Protein AF-A0A845GIQ3-F1 (afdb_monomer)

Mean predicted aligned error: 5.42 Å

Solvent-accessible surface area (backbone atoms only — not comparable to full-atom values): 5171 Å² total; per-residue (Å²): 134,83,81,72,76,78,75,58,64,47,16,26,35,26,46,75,86,41,82,73,48,71,24,39,60,67,64,36,48,51,51,51,33,45,74,72,32,62,67,52,75,56,94,51,97,86,62,88,71,53,50,66,56,51,50,57,50,48,28,61,76,68,72,50,75,59,72,63,30,41,37,29,39,22,43,65,98,54,71,67,80,45,76,48,73,42,105

pLDDT: mean 90.17, std 13.21, range [40.88, 98.19]

Sequence (87 aa):
MAIFDNVLLTHEVRMNGATLVSGDETSVSVIFYNLTGRNFSRPEPWRTGTHADYLAMMERDWKVSFSGALIELAKVGQTAVESHQFD

Radius of gyration: 14.08 Å; Cα contacts (8 Å, |Δi|>4): 121; chains: 1; bounding box: 32×24×45 Å

Nearest PDB structures (foldseek):
  2wsh-assembly1_D  TM=4.573E-01  e=1.118E+00  Tequatrovirus T4
  6tdh-assembly1_A-2  TM=2.618E-01  e=6.779E+00  Aspergillus fumigatus Af293

Organism: NCBI:txid2692166

Secondary structure (DSSP, 8-state):
----------EEEEETTEEEEEE-HHHHHHHHHHHTSGGGSS--TT--S-HHHHHHHHHHHHT---TT-EEEEEETTS-EEEEEE--

Foldseek 3Di:
DDPPPPQPFFKFKDKPNHTQDTGDPVVRVVLVCLQQCVVVPDDDPPDPDHSVRVQVVCCVVSVHHLAQIKMFMDTVPDDGPDIDGHD

InterPro domains:
  IPR056105 Domain of unknown function DUF7688 [PF24737] (10-79)

Structure (mmCIF, N/CA/C/O backbone):
data_AF-A0A845GIQ3-F1
#
_entry.id   AF-A0A845GIQ3-F1
#
loop_
_atom_site.group_PDB
_atom_site.id
_atom_site.type_symbol
_atom_site.label_atom_id
_atom_site.label_alt_id
_atom_site.label_comp_id
_atom_site.label_asym_id
_atom_site.label_entity_id
_atom_site.label_seq_id
_atom_site.pdbx_PDB_ins_code
_atom_site.Cartn_x
_atom_site.Cartn_y
_atom_site.Cartn_z
_atom_site.occupancy
_atom_site.B_iso_or_equiv
_atom_site.auth_seq_id
_atom_site.auth_comp_id
_atom_site.auth_asym_id
_atom_site.auth_atom_id
_atom_site.pdbx_PDB_model_num
ATOM 1 N N . MET A 1 1 ? 13.996 -4.331 32.673 1.00 40.88 1 MET A N 1
ATOM 2 C CA . MET A 1 1 ? 12.684 -3.765 32.304 1.00 40.88 1 MET A CA 1
ATOM 3 C C . MET A 1 1 ? 12.853 -3.165 30.920 1.00 40.88 1 MET A C 1
ATOM 5 O O . MET A 1 1 ? 13.478 -2.122 30.807 1.00 40.88 1 MET A O 1
ATOM 9 N N . ALA A 1 2 ? 12.472 -3.894 29.871 1.00 41.41 2 ALA A N 1
ATOM 10 C CA . ALA A 1 2 ? 12.565 -3.376 28.511 1.00 41.41 2 ALA A CA 1
ATOM 11 C C . ALA A 1 2 ? 11.411 -2.389 28.316 1.00 41.41 2 ALA A C 1
ATOM 13 O O . ALA A 1 2 ? 10.248 -2.774 28.421 1.00 41.41 2 ALA A O 1
ATOM 14 N N . ILE A 1 3 ? 11.742 -1.115 28.109 1.00 46.28 3 ILE A N 1
ATOM 15 C CA . ILE A 1 3 ? 10.817 -0.151 27.521 1.00 46.28 3 ILE A CA 1
ATOM 16 C C . ILE A 1 3 ? 10.696 -0.612 26.072 1.00 46.28 3 ILE A C 1
ATOM 18 O O . ILE A 1 3 ? 11.574 -0.342 25.261 1.00 46.28 3 ILE A O 1
ATOM 22 N N . PHE A 1 4 ? 9.691 -1.432 25.775 1.00 49.09 4 PHE A N 1
ATOM 23 C CA . PHE A 1 4 ? 9.298 -1.620 24.390 1.00 49.09 4 PHE A CA 1
ATOM 24 C C . PHE A 1 4 ? 8.714 -0.282 23.965 1.00 49.09 4 PHE A C 1
ATOM 26 O O . PHE A 1 4 ? 7.698 0.144 24.518 1.00 49.09 4 PHE A O 1
ATOM 33 N N . ASP A 1 5 ? 9.426 0.411 23.078 1.00 50.38 5 ASP A N 1
ATOM 34 C CA . ASP A 1 5 ? 8.932 1.594 22.394 1.00 50.38 5 ASP A CA 1
ATOM 35 C C . ASP A 1 5 ? 7.480 1.336 21.991 1.00 50.38 5 ASP A C 1
ATOM 37 O O . ASP A 1 5 ? 7.185 0.389 21.259 1.00 50.38 5 ASP A O 1
ATOM 41 N N . ASN A 1 6 ? 6.560 2.139 22.529 1.00 52.84 6 ASN A N 1
ATOM 42 C CA . ASN A 1 6 ? 5.186 2.182 22.054 1.00 52.84 6 ASN A CA 1
ATOM 43 C C . ASN A 1 6 ? 5.261 2.633 20.594 1.00 52.84 6 ASN A C 1
ATOM 45 O O . ASN A 1 6 ? 5.253 3.832 20.316 1.00 52.84 6 ASN A O 1
ATOM 49 N N . VAL A 1 7 ? 5.377 1.687 19.662 1.00 61.59 7 VAL A N 1
ATOM 50 C CA . VAL A 1 7 ? 5.173 1.955 18.243 1.00 61.59 7 VAL A CA 1
ATOM 51 C C . VAL A 1 7 ? 3.733 2.434 18.144 1.00 61.59 7 VAL A C 1
ATOM 53 O O . VAL A 1 7 ? 2.793 1.650 18.265 1.00 61.59 7 VAL A O 1
ATOM 56 N N . LEU A 1 8 ? 3.560 3.750 18.044 1.00 73.81 8 LEU A N 1
ATOM 57 C CA . LEU A 1 8 ? 2.253 4.378 17.960 1.00 73.81 8 LEU A CA 1
ATOM 58 C C . LEU A 1 8 ? 1.630 3.970 16.623 1.00 73.81 8 LEU A C 1
ATOM 60 O O . LEU A 1 8 ? 1.896 4.576 15.584 1.00 73.81 8 LEU A O 1
ATOM 64 N N . LEU A 1 9 ? 0.800 2.926 16.664 1.00 84.38 9 LEU A N 1
ATOM 65 C CA . LEU A 1 9 ? -0.055 2.515 15.558 1.00 84.38 9 LEU A CA 1
ATOM 66 C C . LEU A 1 9 ? -1.115 3.599 15.365 1.00 84.38 9 LEU A C 1
ATOM 68 O O . LEU A 1 9 ? -2.137 3.631 16.047 1.00 84.38 9 LEU A O 1
ATOM 72 N N . THR A 1 10 ? -0.823 4.541 14.479 1.00 93.44 10 THR A N 1
ATOM 73 C CA . THR A 1 10 ? -1.673 5.711 14.221 1.00 93.44 10 THR A CA 1
ATOM 74 C C . THR A 1 10 ? -2.370 5.605 12.880 1.00 93.44 10 THR A C 1
ATOM 76 O O . THR A 1 10 ? -3.471 6.135 12.728 1.00 93.44 10 THR A O 1
ATOM 79 N N . HIS A 1 11 ? -1.757 4.895 11.934 1.00 95.44 11 HIS A N 1
ATOM 80 C CA . HIS A 1 11 ? -2.235 4.758 10.570 1.00 95.44 11 HIS A CA 1
ATOM 81 C C . HIS A 1 11 ? -2.261 3.298 10.136 1.00 95.44 11 HIS A C 1
ATOM 83 O O . HIS A 1 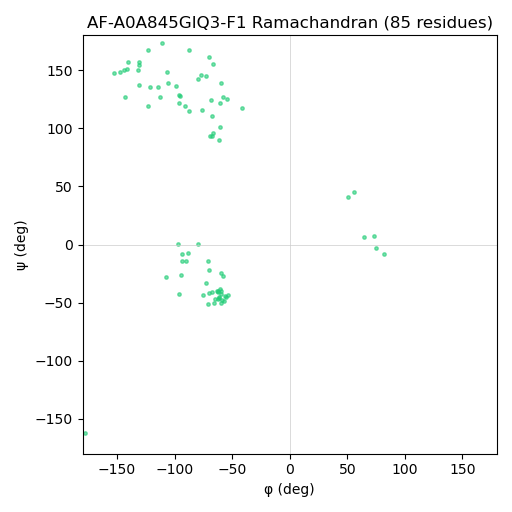11 ? -1.559 2.442 10.680 1.00 95.44 11 HIS A O 1
ATOM 89 N N . GLU A 1 12 ? -3.088 3.026 9.139 1.00 97.62 12 GLU A N 1
ATOM 90 C CA . GLU A 1 12 ? -3.227 1.724 8.515 1.00 97.62 12 GLU A CA 1
ATOM 91 C C . GLU A 1 12 ? -3.490 1.842 7.013 1.00 97.62 12 GLU A C 1
ATOM 93 O O . GLU A 1 12 ? -4.106 2.804 6.547 1.00 97.62 12 GLU A O 1
ATOM 98 N N . VAL A 1 13 ? -3.034 0.834 6.271 1.00 97.56 13 VAL A N 1
ATOM 99 C CA . VAL A 1 13 ? -3.528 0.538 4.928 1.00 97.56 13 VAL A CA 1
ATOM 100 C C . VAL A 1 13 ? -4.590 -0.541 5.060 1.00 97.56 13 VAL A C 1
ATOM 102 O O . VAL A 1 13 ? -4.335 -1.582 5.670 1.00 97.56 13 VAL A O 1
ATOM 105 N N . ARG A 1 14 ? -5.762 -0.318 4.473 1.00 97.88 14 ARG A N 1
ATOM 106 C CA . ARG A 1 14 ? -6.815 -1.328 4.341 1.00 97.88 14 ARG A CA 1
ATOM 107 C C . ARG A 1 14 ? -6.891 -1.810 2.902 1.00 97.88 14 ARG A C 1
ATOM 109 O O . ARG A 1 14 ? -6.633 -1.040 1.987 1.00 97.88 14 ARG A O 1
ATOM 116 N N . MET A 1 15 ? -7.257 -3.070 2.717 1.00 97.44 15 MET A N 1
ATOM 117 C CA . MET A 1 15 ? -7.582 -3.673 1.432 1.00 97.44 15 MET A CA 1
ATOM 118 C C . MET A 1 15 ? -8.993 -4.241 1.518 1.00 97.44 15 MET A C 1
ATOM 120 O O . MET A 1 15 ? -9.265 -5.099 2.359 1.00 97.44 15 MET A O 1
ATOM 124 N N . ASN A 1 16 ? -9.900 -3.748 0.676 1.00 96.69 16 ASN A N 1
ATOM 125 C CA . ASN A 1 16 ? -11.315 -4.129 0.675 1.00 96.69 16 ASN A CA 1
ATOM 126 C C . ASN A 1 16 ? -11.953 -4.033 2.080 1.00 96.69 16 ASN A C 1
ATOM 128 O O . ASN A 1 16 ? -12.693 -4.918 2.508 1.00 96.69 16 ASN A O 1
ATOM 132 N N . GLY A 1 17 ? -11.614 -2.974 2.826 1.00 94.38 17 GLY A N 1
ATOM 133 C CA . GLY A 1 17 ? -12.102 -2.715 4.184 1.00 94.38 17 GLY A CA 1
ATOM 134 C C . GLY A 1 17 ? -11.381 -3.463 5.316 1.00 94.38 17 GLY A C 1
ATOM 135 O O . GLY A 1 17 ? -11.623 -3.149 6.481 1.00 94.38 17 GLY A O 1
ATOM 136 N N . ALA A 1 18 ? -10.480 -4.406 5.020 1.00 95.19 18 ALA A N 1
ATOM 137 C CA . ALA A 1 18 ? -9.702 -5.130 6.027 1.00 95.19 18 ALA A CA 1
ATOM 138 C C . ALA A 1 18 ? -8.294 -4.541 6.186 1.00 95.19 18 ALA A C 1
ATOM 140 O O . ALA A 1 18 ? -7.627 -4.262 5.194 1.00 95.19 18 ALA A O 1
ATOM 141 N N . THR A 1 19 ? -7.812 -4.383 7.420 1.00 95.69 19 THR A N 1
ATOM 142 C CA . THR A 1 19 ? -6.446 -3.908 7.693 1.00 95.69 19 THR A CA 1
ATOM 143 C C . THR A 1 19 ? -5.406 -4.851 7.088 1.00 95.69 19 THR A C 1
ATOM 145 O O . THR A 1 19 ? -5.356 -6.032 7.427 1.00 95.69 19 THR A O 1
ATOM 148 N N . LEU A 1 20 ? -4.557 -4.310 6.217 1.00 95.50 20 LEU A N 1
ATOM 149 C CA . LEU A 1 20 ? -3.450 -5.013 5.575 1.00 95.50 20 LEU A CA 1
ATOM 150 C C . LEU A 1 20 ? -2.134 -4.783 6.331 1.00 95.50 20 LEU A C 1
ATOM 152 O O . LEU A 1 20 ? -1.375 -5.719 6.564 1.00 95.50 20 LEU A O 1
ATOM 156 N N . VAL A 1 21 ? -1.879 -3.541 6.754 1.00 95.56 21 VAL A N 1
ATOM 157 C CA . VAL A 1 21 ? -0.721 -3.166 7.581 1.00 95.56 21 VAL A CA 1
ATOM 158 C C . VAL A 1 21 ? -1.046 -1.936 8.426 1.00 95.56 21 VAL A C 1
ATOM 160 O O . VAL A 1 21 ? -1.784 -1.060 7.983 1.00 95.56 21 VAL A O 1
ATOM 163 N N . SER A 1 22 ? -0.477 -1.848 9.628 1.00 95.62 22 SER A N 1
ATOM 164 C CA . SER A 1 22 ? -0.606 -0.698 10.532 1.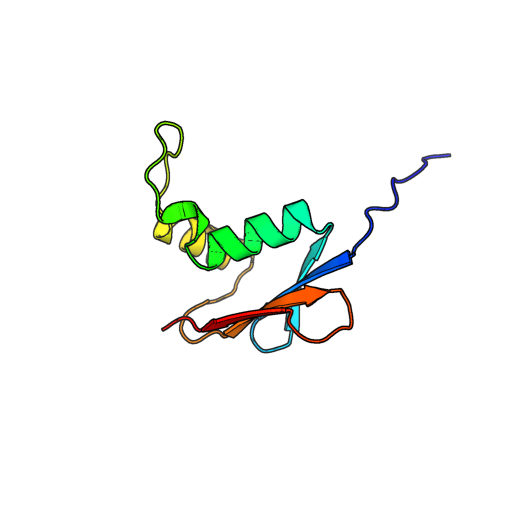00 95.62 22 SER A CA 1
ATOM 165 C C . SER A 1 22 ? 0.751 -0.267 11.079 1.00 95.62 22 SER A C 1
ATOM 167 O O . SER A 1 22 ? 1.630 -1.106 11.274 1.00 95.62 22 SER A O 1
ATOM 169 N N . GLY A 1 23 ? 0.907 1.018 11.382 1.00 94.19 23 GLY A N 1
ATOM 170 C CA . GLY A 1 23 ? 2.166 1.590 11.851 1.00 94.19 23 GLY A 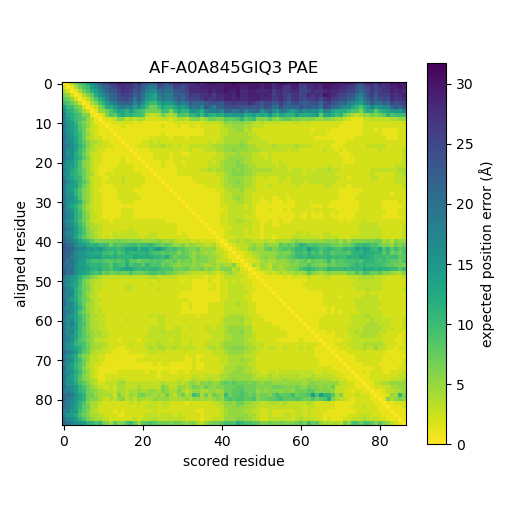CA 1
ATOM 171 C C . GLY A 1 23 ? 2.057 3.077 12.175 1.00 94.19 23 GLY A C 1
ATOM 172 O O . GLY A 1 23 ? 0.960 3.617 12.356 1.00 94.19 23 GLY A O 1
ATOM 173 N N . ASP A 1 24 ? 3.205 3.744 12.251 1.00 94.44 24 ASP A N 1
ATOM 174 C CA . ASP A 1 24 ? 3.249 5.201 12.303 1.00 94.44 24 ASP A CA 1
ATOM 175 C C . ASP A 1 24 ? 2.848 5.822 10.952 1.00 94.44 24 ASP A C 1
ATOM 177 O O . ASP A 1 24 ? 2.882 5.175 9.903 1.00 94.44 24 ASP A O 1
ATOM 181 N N . GLU A 1 25 ? 2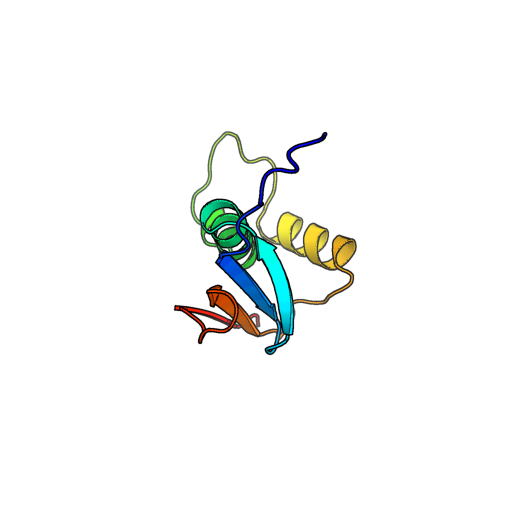.482 7.102 10.982 1.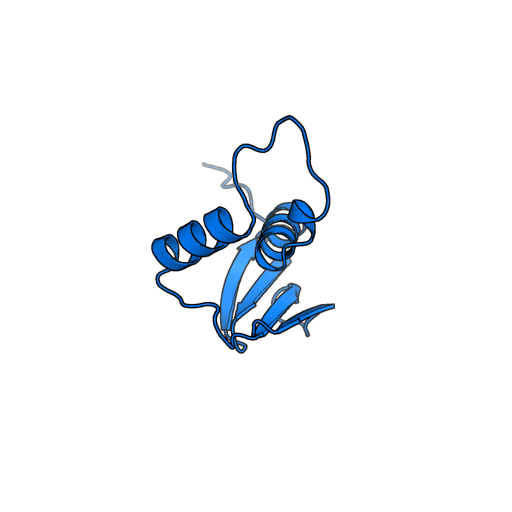00 93.62 25 GLU A N 1
ATOM 182 C CA . GLU A 1 25 ? 2.045 7.854 9.802 1.00 93.62 25 GLU A CA 1
ATOM 183 C C . GLU A 1 25 ? 3.038 7.799 8.643 1.00 93.62 25 GLU A C 1
ATOM 185 O O . GLU A 1 25 ? 2.634 7.609 7.495 1.00 93.62 25 GLU A O 1
ATOM 190 N N . THR A 1 26 ? 4.331 7.949 8.931 1.00 94.31 26 THR A N 1
ATOM 191 C CA . THR A 1 26 ? 5.358 8.075 7.895 1.00 94.31 26 THR A CA 1
ATOM 192 C C . THR A 1 26 ? 5.549 6.739 7.195 1.00 94.31 26 THR A C 1
ATOM 194 O O . THR A 1 26 ? 5.451 6.666 5.969 1.00 94.31 26 THR A O 1
ATOM 197 N N . SER A 1 27 ? 5.757 5.669 7.964 1.00 95.00 27 SER A N 1
ATOM 198 C CA . SER A 1 27 ? 5.979 4.328 7.419 1.00 95.00 27 SER A CA 1
ATOM 199 C C . SER A 1 27 ? 4.776 3.836 6.610 1.00 95.00 27 SER A C 1
ATOM 201 O O . SER A 1 27 ? 4.935 3.356 5.486 1.00 95.00 27 SER A O 1
ATOM 203 N N . VAL A 1 28 ? 3.560 3.997 7.143 1.00 96.44 28 VAL A N 1
ATOM 204 C CA . VAL A 1 28 ? 2.330 3.539 6.478 1.00 96.44 28 VAL A C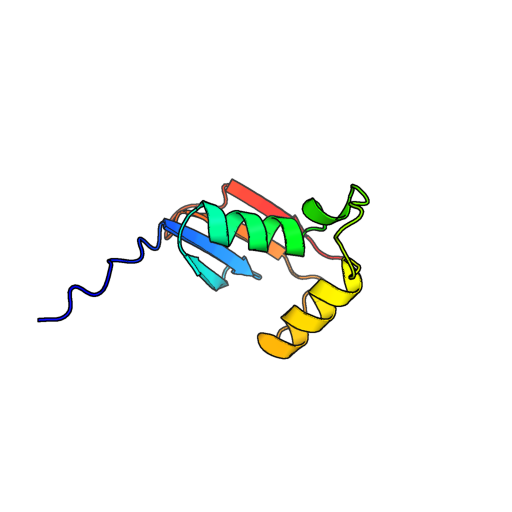A 1
ATOM 205 C C . VAL A 1 28 ? 2.049 4.351 5.215 1.00 96.44 28 VAL A C 1
ATOM 207 O O . VAL A 1 28 ? 1.709 3.769 4.185 1.00 96.44 28 VAL A O 1
ATOM 210 N N . SER A 1 29 ? 2.256 5.671 5.248 1.00 96.44 29 SER A N 1
ATOM 211 C CA . SER A 1 29 ? 2.080 6.517 4.060 1.00 96.44 29 SER A CA 1
ATOM 212 C C . SER A 1 29 ? 3.065 6.150 2.953 1.00 96.44 29 SER A C 1
ATOM 214 O O . SER A 1 29 ? 2.680 6.091 1.788 1.00 96.44 29 SER A O 1
ATOM 216 N N . VAL A 1 30 ? 4.325 5.847 3.289 1.00 95.81 30 VAL A N 1
ATOM 217 C CA . VAL A 1 30 ? 5.313 5.384 2.301 1.00 95.81 30 VAL A CA 1
ATOM 218 C C . VAL A 1 30 ? 4.867 4.078 1.648 1.00 95.81 30 VAL A C 1
ATOM 220 O O . VAL A 1 30 ? 4.940 3.967 0.425 1.00 95.81 30 VAL A O 1
ATOM 223 N N . ILE A 1 31 ? 4.378 3.113 2.433 1.00 96.69 31 ILE A N 1
ATOM 224 C CA . ILE A 1 31 ? 3.846 1.854 1.895 1.00 96.69 31 ILE A CA 1
ATOM 225 C C . ILE A 1 31 ? 2.672 2.139 0.958 1.00 96.69 31 ILE A C 1
ATOM 227 O O . ILE A 1 31 ? 2.691 1.685 -0.183 1.00 96.69 31 ILE A O 1
ATOM 231 N N . PHE A 1 32 ? 1.694 2.936 1.392 1.00 97.94 32 PHE A N 1
ATOM 232 C CA . PHE A 1 32 ? 0.543 3.290 0.566 1.00 97.94 32 PHE A CA 1
ATOM 233 C C . PHE A 1 32 ? 0.965 3.956 -0.754 1.00 97.94 32 PHE A C 1
ATOM 235 O O . PHE A 1 32 ? 0.563 3.515 -1.825 1.00 97.94 32 PHE A O 1
ATOM 242 N N . TYR A 1 33 ? 1.848 4.955 -0.713 1.00 97.00 33 TYR A N 1
ATOM 243 C CA . TYR A 1 33 ? 2.319 5.649 -1.917 1.00 97.00 33 TYR A CA 1
ATOM 244 C C . TYR A 1 33 ? 3.221 4.799 -2.819 1.00 97.00 33 TYR A C 1
ATOM 246 O O . TYR A 1 33 ? 3.350 5.094 -4.010 1.00 97.00 33 TYR A O 1
ATOM 254 N N . ASN A 1 34 ? 3.847 3.750 -2.284 1.00 96.12 34 ASN A N 1
ATOM 255 C CA . ASN A 1 34 ? 4.512 2.744 -3.103 1.00 96.12 34 ASN A CA 1
ATOM 256 C C . ASN A 1 34 ? 3.486 1.818 -3.772 1.00 96.12 34 ASN A C 1
ATOM 258 O O . ASN A 1 34 ? 3.608 1.560 -4.967 1.00 96.12 34 ASN A O 1
ATOM 262 N N . LEU A 1 35 ? 2.461 1.366 -3.039 1.00 97.00 35 LEU A N 1
ATOM 263 C CA . LEU A 1 35 ? 1.387 0.526 -3.579 1.00 97.00 35 LEU A CA 1
ATOM 264 C C . LEU A 1 35 ? 0.630 1.233 -4.711 1.00 97.00 35 LEU A C 1
ATOM 266 O O . LEU A 1 35 ? 0.405 0.626 -5.750 1.00 97.00 35 LEU A O 1
ATOM 270 N N . THR A 1 36 ? 0.320 2.523 -4.571 1.00 96.50 36 THR A N 1
ATOM 271 C CA . THR A 1 36 ? -0.389 3.308 -5.603 1.00 96.50 36 THR A CA 1
ATOM 272 C C . THR A 1 36 ? 0.502 3.793 -6.749 1.00 96.50 36 THR A C 1
ATOM 274 O O . THR A 1 36 ? 0.048 4.520 -7.630 1.00 96.50 36 THR A O 1
ATOM 277 N N . GLY A 1 37 ? 1.799 3.470 -6.738 1.00 94.88 37 GLY A N 1
ATOM 278 C CA . GLY A 1 37 ? 2.739 3.907 -7.773 1.00 94.88 37 GLY A CA 1
ATOM 279 C C . GLY A 1 37 ? 3.147 5.381 -7.680 1.00 94.88 37 GLY A C 1
ATOM 280 O O . GLY A 1 37 ? 4.024 5.825 -8.424 1.00 94.88 37 GLY A O 1
ATOM 281 N N . ARG A 1 38 ? 2.590 6.159 -6.742 1.00 94.56 38 ARG A N 1
ATOM 282 C CA . A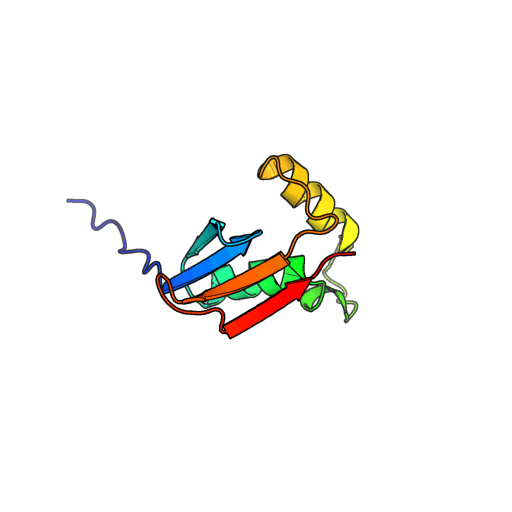RG A 1 38 ? 2.895 7.590 -6.573 1.00 94.56 38 ARG A CA 1
ATOM 283 C C . ARG A 1 38 ? 4.389 7.837 -6.380 1.00 94.56 38 ARG A C 1
ATOM 285 O O . ARG A 1 38 ? 4.957 8.697 -7.055 1.00 94.56 38 ARG A O 1
ATOM 292 N N . ASN A 1 39 ? 5.040 7.044 -5.532 1.00 93.31 39 ASN A N 1
ATOM 293 C CA . ASN A 1 39 ? 6.484 7.138 -5.312 1.00 93.31 39 ASN A CA 1
ATOM 294 C C . ASN A 1 39 ? 7.308 6.650 -6.510 1.00 93.31 39 ASN A C 1
ATOM 296 O O . ASN A 1 39 ? 8.493 6.955 -6.584 1.00 93.31 39 ASN A O 1
ATOM 300 N N . PHE A 1 40 ? 6.696 5.949 -7.467 1.00 92.75 40 PHE A N 1
ATOM 301 C CA . PHE A 1 40 ? 7.340 5.466 -8.688 1.00 92.75 40 PHE A CA 1
ATOM 302 C C . PHE A 1 40 ? 7.193 6.412 -9.887 1.00 92.75 40 PHE A C 1
ATOM 304 O O . PHE A 1 40 ? 7.939 6.280 -10.853 1.00 92.75 40 PHE A O 1
ATOM 311 N N . SER A 1 41 ? 6.293 7.397 -9.804 1.00 89.81 41 SER A N 1
ATOM 312 C CA . SER A 1 41 ? 5.975 8.337 -10.893 1.00 89.81 41 SER A CA 1
ATOM 313 C C . SER A 1 41 ? 7.157 9.180 -11.385 1.00 89.81 41 SER A C 1
ATOM 315 O O . SER A 1 41 ? 7.158 9.640 -12.527 1.00 89.81 41 SER A O 1
ATOM 317 N N . ARG A 1 42 ? 8.173 9.388 -10.539 1.00 85.94 42 ARG A N 1
ATOM 318 C CA . ARG A 1 42 ? 9.412 10.089 -10.897 1.00 85.94 42 ARG A CA 1
ATOM 319 C C . ARG A 1 42 ? 10.588 9.118 -10.883 1.00 85.94 42 ARG A C 1
ATOM 321 O O . ARG A 1 42 ? 10.774 8.446 -9.864 1.00 85.94 42 ARG A O 1
ATOM 328 N N . PRO A 1 43 ? 11.379 9.031 -11.966 1.00 76.00 43 PRO A N 1
ATOM 329 C CA . PRO A 1 43 ? 12.594 8.232 -11.971 1.00 76.00 43 PRO A CA 1
ATOM 330 C C . PRO A 1 43 ? 13.625 8.872 -11.038 1.00 76.00 43 PRO A C 1
ATOM 332 O O . PRO A 1 43 ? 13.962 10.042 -11.198 1.00 76.00 43 PRO A O 1
ATOM 335 N N . GLU A 1 44 ? 14.122 8.096 -10.0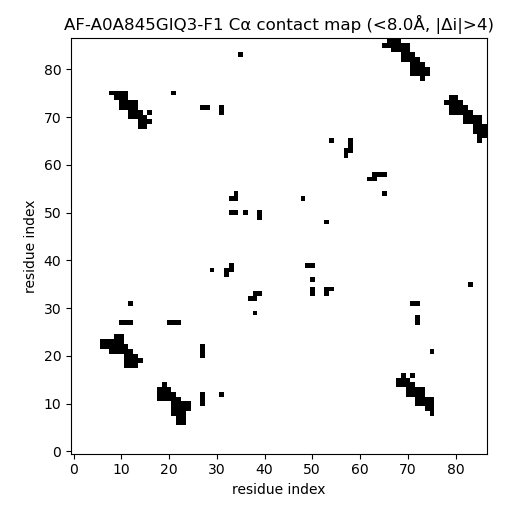76 1.00 83.19 44 GLU A N 1
ATOM 336 C CA . GLU A 1 44 ? 15.185 8.519 -9.164 1.00 83.19 44 GLU A CA 1
ATOM 337 C C . GLU A 1 44 ? 16.440 7.667 -9.407 1.00 83.19 44 GLU A C 1
ATOM 339 O O . GLU A 1 44 ? 16.310 6.443 -9.510 1.00 83.19 44 GLU A O 1
ATOM 344 N N . PRO A 1 45 ? 17.653 8.256 -9.462 1.00 83.19 45 PRO A N 1
ATOM 345 C CA . PRO A 1 45 ? 18.882 7.532 -9.810 1.00 83.19 45 PRO A CA 1
ATOM 346 C C . PRO A 1 45 ? 19.216 6.345 -8.899 1.00 83.19 45 PRO A C 1
ATOM 348 O O . PRO A 1 45 ? 19.890 5.410 -9.320 1.00 83.19 45 PRO A O 1
ATOM 351 N N . TRP A 1 46 ? 18.770 6.382 -7.643 1.00 83.44 46 TRP A N 1
ATOM 352 C CA . TRP A 1 46 ? 19.023 5.331 -6.653 1.00 83.44 46 TRP A CA 1
ATOM 353 C C . TRP A 1 46 ? 17.974 4.213 -6.656 1.00 83.44 46 TRP A C 1
ATOM 355 O O . TRP A 1 46 ? 18.134 3.233 -5.929 1.00 83.44 46 TRP A O 1
ATOM 365 N N . ARG A 1 47 ? 16.881 4.339 -7.419 1.00 86.06 47 ARG A N 1
ATOM 366 C CA . ARG A 1 47 ? 15.813 3.336 -7.432 1.00 86.06 47 ARG A CA 1
ATOM 367 C C . ARG A 1 47 ? 16.121 2.246 -8.453 1.00 86.06 47 ARG A C 1
ATOM 369 O O . ARG A 1 47 ? 16.125 2.494 -9.652 1.00 86.06 47 ARG A O 1
ATOM 376 N N . THR A 1 48 ? 16.328 1.028 -7.967 1.00 82.94 48 THR A N 1
ATOM 377 C CA . THR A 1 48 ? 16.697 -0.136 -8.789 1.00 82.94 48 THR A CA 1
ATOM 378 C C . THR A 1 48 ? 15.518 -1.035 -9.180 1.00 82.94 48 THR A C 1
ATOM 380 O O . THR A 1 48 ? 15.732 -2.024 -9.873 1.00 82.94 48 THR A O 1
ATOM 383 N N . GLY A 1 49 ? 14.288 -0.704 -8.768 1.00 87.25 49 GLY A N 1
ATOM 384 C CA . GLY A 1 49 ? 13.079 -1.488 -9.049 1.00 87.25 49 GLY A CA 1
ATOM 385 C C . GLY A 1 49 ? 11.924 -0.648 -9.593 1.00 87.25 49 GLY A C 1
ATOM 386 O O . GLY A 1 49 ? 11.831 0.559 -9.341 1.00 87.25 49 GLY A O 1
ATOM 387 N N . THR A 1 50 ? 11.038 -1.298 -10.341 1.00 93.31 50 THR A N 1
ATOM 388 C CA . THR A 1 50 ? 9.813 -0.700 -10.880 1.00 93.31 50 THR A CA 1
ATOM 389 C C . THR A 1 50 ? 8.653 -0.802 -9.887 1.00 93.31 50 THR A C 1
ATOM 391 O O . THR A 1 50 ? 8.714 -1.530 -8.895 1.00 93.31 50 THR A O 1
ATOM 394 N N . HIS A 1 51 ? 7.564 -0.077 -10.158 1.00 94.88 51 HIS A N 1
ATOM 395 C CA . HIS A 1 51 ? 6.321 -0.228 -9.393 1.00 94.88 51 HIS A CA 1
ATOM 396 C C . HIS A 1 51 ? 5.775 -1.659 -9.484 1.00 94.88 51 HIS A C 1
ATOM 398 O O . HIS A 1 51 ? 5.362 -2.217 -8.473 1.00 94.88 51 HIS A O 1
ATOM 404 N N . ALA A 1 52 ? 5.859 -2.279 -10.664 1.00 95.00 52 ALA A N 1
ATOM 405 C CA . ALA A 1 52 ? 5.440 -3.662 -10.872 1.00 95.00 52 ALA A CA 1
ATOM 406 C C . ALA A 1 52 ? 6.262 -4.652 -10.027 1.00 95.00 52 ALA A C 1
ATOM 408 O O . ALA A 1 52 ? 5.686 -5.552 -9.418 1.00 95.00 52 ALA A O 1
ATOM 409 N N . ASP A 1 53 ? 7.581 -4.449 -9.916 1.00 95.62 53 ASP A N 1
ATOM 410 C CA . ASP A 1 53 ? 8.440 -5.282 -9.057 1.00 95.62 53 ASP A CA 1
ATOM 411 C C . ASP A 1 53 ? 8.039 -5.163 -7.582 1.00 95.62 53 ASP A C 1
ATOM 413 O O . ASP A 1 53 ? 8.006 -6.157 -6.854 1.00 95.62 53 ASP A O 1
ATOM 417 N N . TYR A 1 54 ? 7.703 -3.946 -7.142 1.00 95.38 54 TYR A N 1
ATOM 418 C CA . TYR A 1 54 ? 7.225 -3.706 -5.786 1.00 95.38 54 TYR A CA 1
ATOM 419 C C . TYR A 1 54 ? 5.885 -4.398 -5.529 1.00 95.38 54 TYR A C 1
ATOM 421 O O . TYR A 1 54 ? 5.752 -5.093 -4.525 1.00 95.38 54 TYR A O 1
ATOM 429 N N . LEU A 1 55 ? 4.910 -4.270 -6.435 1.00 96.94 55 LEU A N 1
ATOM 430 C CA . LEU A 1 55 ? 3.621 -4.952 -6.297 1.00 96.94 55 LEU A CA 1
ATOM 431 C C . LEU A 1 55 ? 3.795 -6.473 -6.229 1.00 96.94 55 LEU A C 1
ATOM 433 O O . LEU A 1 55 ? 3.289 -7.089 -5.295 1.00 96.94 55 LEU A O 1
ATOM 437 N N . ALA A 1 56 ? 4.585 -7.061 -7.131 1.00 96.69 56 ALA A N 1
ATOM 438 C CA . ALA A 1 56 ? 4.845 -8.501 -7.142 1.00 96.69 56 ALA A CA 1
ATOM 439 C C . ALA A 1 56 ? 5.521 -8.992 -5.848 1.00 96.69 56 ALA A C 1
ATOM 441 O O . ALA A 1 56 ? 5.203 -10.067 -5.335 1.00 96.69 56 ALA A O 1
ATOM 442 N N . MET A 1 57 ? 6.448 -8.203 -5.295 1.00 96.75 57 MET A N 1
ATOM 443 C CA . MET A 1 57 ? 7.061 -8.485 -3.996 1.00 96.75 57 MET A CA 1
ATOM 444 C C . MET A 1 57 ? 6.014 -8.485 -2.874 1.00 96.75 57 MET A C 1
ATOM 446 O O . MET A 1 57 ? 5.981 -9.419 -2.075 1.00 96.75 57 MET A O 1
ATOM 450 N N . MET A 1 58 ? 5.146 -7.474 -2.831 1.00 97.19 58 MET A N 1
ATOM 451 C CA . MET A 1 58 ? 4.148 -7.318 -1.770 1.00 97.19 58 MET A CA 1
ATOM 452 C C . MET A 1 58 ? 3.037 -8.373 -1.856 1.00 97.19 58 MET A C 1
ATOM 454 O O . MET A 1 58 ? 2.684 -8.952 -0.833 1.00 97.19 58 MET A O 1
ATOM 458 N N . GLU A 1 59 ? 2.535 -8.692 -3.053 1.00 97.50 59 GLU A N 1
ATOM 459 C CA . GLU A 1 59 ? 1.568 -9.782 -3.261 1.00 97.50 59 GLU A CA 1
ATOM 460 C C . GLU A 1 59 ? 2.110 -11.119 -2.743 1.00 97.50 59 GLU A C 1
ATOM 462 O O . GLU A 1 59 ? 1.416 -11.848 -2.030 1.00 97.50 59 GLU A O 1
ATOM 467 N N . ARG A 1 60 ? 3.382 -11.419 -3.032 1.00 97.62 60 ARG A N 1
ATOM 468 C CA . ARG A 1 60 ? 4.053 -12.632 -2.552 1.00 97.62 60 ARG A CA 1
ATOM 469 C C . ARG A 1 60 ? 4.211 -12.638 -1.032 1.00 97.62 60 ARG A C 1
ATOM 471 O O . ARG A 1 60 ? 3.880 -13.637 -0.392 1.00 97.62 60 ARG A O 1
ATOM 478 N N . ASP A 1 61 ? 4.741 -11.560 -0.461 1.00 96.50 61 ASP A N 1
ATOM 479 C CA . ASP A 1 61 ? 5.115 -11.514 0.955 1.00 96.50 61 ASP A CA 1
ATOM 480 C C . ASP A 1 61 ? 3.873 -11.446 1.862 1.00 96.50 61 ASP A C 1
ATOM 482 O O . ASP A 1 61 ? 3.851 -12.047 2.938 1.00 96.50 61 ASP A O 1
ATOM 486 N N . TRP A 1 62 ? 2.808 -10.784 1.403 1.00 95.56 62 TRP A N 1
ATOM 487 C CA . TRP A 1 62 ? 1.534 -10.683 2.120 1.00 95.56 62 TRP A CA 1
ATOM 488 C C . TRP A 1 62 ? 0.517 -11.756 1.731 1.00 95.56 62 TRP A C 1
ATOM 490 O O . TRP A 1 62 ? -0.501 -11.893 2.406 1.00 95.56 62 TRP A O 1
ATOM 500 N N . LYS A 1 63 ? 0.802 -12.558 0.697 1.00 96.62 63 LYS A N 1
ATOM 501 C CA . LYS A 1 63 ? -0.092 -13.602 0.167 1.00 96.62 63 LYS A CA 1
ATOM 502 C C . LYS A 1 63 ? -1.466 -13.045 -0.223 1.00 96.62 63 LYS A C 1
ATOM 504 O O . LYS A 1 63 ? -2.499 -13.634 0.097 1.00 96.62 63 LYS A O 1
ATOM 509 N N . VAL A 1 64 ? -1.462 -11.907 -0.910 1.00 95.50 64 VAL A N 1
ATOM 510 C CA . VAL A 1 64 ? -2.656 -11.210 -1.413 1.00 95.50 64 VAL A CA 1
ATOM 511 C C . VAL A 1 64 ? -2.558 -11.011 -2.922 1.00 95.50 64 VAL A C 1
ATOM 513 O O . VAL A 1 64 ? -1.487 -11.180 -3.496 1.00 95.50 64 VAL A O 1
ATOM 516 N N . SER A 1 65 ? -3.668 -10.629 -3.554 1.00 96.31 65 SER A N 1
ATOM 517 C CA . SER A 1 65 ? -3.650 -10.073 -4.907 1.00 96.31 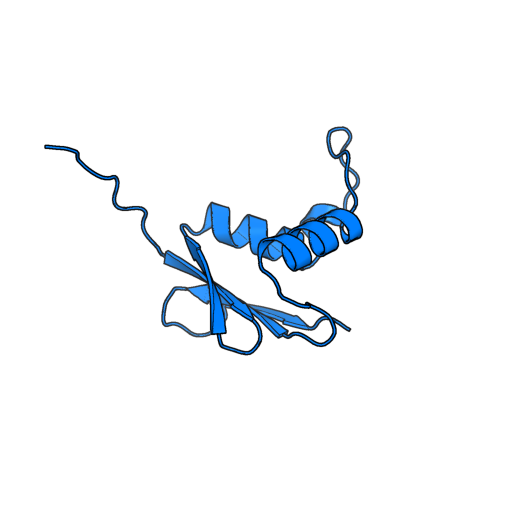65 SER A CA 1
ATOM 518 C C . SER A 1 65 ? -4.267 -8.683 -4.897 1.00 96.31 65 SER A C 1
ATOM 520 O O . SER A 1 65 ? -5.306 -8.478 -4.267 1.00 96.31 65 SER A O 1
ATOM 522 N N . PHE A 1 66 ? -3.619 -7.744 -5.583 1.00 95.94 66 PHE A N 1
ATOM 523 C CA . PHE A 1 66 ? -4.093 -6.368 -5.698 1.00 95.94 66 PHE A CA 1
ATOM 524 C C . PHE A 1 66 ? -5.009 -6.142 -6.898 1.00 95.94 66 PHE A C 1
ATOM 526 O O . PHE A 1 66 ? -5.676 -5.118 -6.926 1.00 95.94 66 PHE A O 1
ATOM 533 N N . SER A 1 67 ? -5.087 -7.060 -7.866 1.00 95.62 67 SER A N 1
ATOM 534 C CA . SER A 1 67 ? -5.969 -6.880 -9.030 1.00 95.62 67 SER A CA 1
ATOM 535 C C . SER A 1 67 ? -7.427 -6.704 -8.593 1.00 95.62 67 SER A C 1
ATOM 537 O O . SER A 1 67 ? -7.951 -7.498 -7.806 1.00 95.62 67 SER A O 1
ATOM 539 N N . GLY A 1 68 ? -8.062 -5.627 -9.062 1.00 95.88 68 GLY A N 1
ATOM 540 C CA . GLY A 1 68 ? -9.413 -5.235 -8.661 1.00 95.88 68 GLY A CA 1
ATOM 541 C C . GLY A 1 68 ? -9.578 -4.839 -7.185 1.00 95.88 68 GLY A C 1
ATOM 542 O O . GLY A 1 68 ? -10.707 -4.618 -6.739 1.00 95.88 68 GLY A O 1
ATOM 543 N N . ALA A 1 69 ? -8.502 -4.747 -6.400 1.00 96.62 69 ALA A N 1
ATOM 544 C CA . ALA A 1 69 ? -8.583 -4.398 -4.988 1.00 96.62 69 ALA A CA 1
ATOM 545 C C . ALA A 1 69 ? -8.738 -2.885 -4.783 1.00 96.62 69 ALA A C 1
ATOM 547 O O . ALA A 1 69 ? -8.098 -2.071 -5.452 1.00 96.62 69 ALA A O 1
ATOM 548 N N . LEU A 1 70 ? -9.537 -2.512 -3.785 1.00 97.69 70 LEU A N 1
ATOM 549 C CA . LEU A 1 70 ? -9.547 -1.164 -3.231 1.00 97.69 70 LEU A CA 1
ATOM 550 C C . LEU A 1 70 ? -8.553 -1.114 -2.074 1.00 97.69 70 LEU A C 1
ATOM 552 O O . LEU A 1 70 ? -8.735 -1.825 -1.083 1.00 97.69 70 LEU A O 1
ATOM 556 N N . ILE A 1 71 ? -7.536 -0.263 -2.173 1.00 97.69 71 ILE A N 1
ATOM 557 C CA . ILE A 1 71 ? -6.648 0.048 -1.052 1.00 97.69 71 ILE A CA 1
ATOM 558 C C . ILE A 1 71 ? -6.936 1.439 -0.498 1.00 97.69 71 ILE A C 1
ATOM 560 O O . ILE A 1 71 ? -7.154 2.396 -1.238 1.00 97.69 71 ILE A O 1
ATOM 564 N N . GLU A 1 72 ? -6.917 1.560 0.821 1.00 98.19 72 GLU A N 1
ATOM 565 C CA . GLU A 1 72 ? -7.261 2.786 1.538 1.00 98.19 72 GLU A CA 1
ATOM 566 C C . GLU A 1 72 ? -6.182 3.111 2.564 1.00 98.19 72 GLU A C 1
ATOM 568 O O . GLU A 1 72 ? -5.734 2.227 3.288 1.00 98.19 72 GLU A O 1
ATOM 573 N N . LEU A 1 73 ? -5.800 4.379 2.669 1.00 98.06 73 LEU A N 1
ATOM 574 C CA . LEU A 1 73 ? -5.014 4.898 3.782 1.00 98.06 73 LEU A CA 1
ATOM 575 C C . LEU A 1 73 ? -5.978 5.492 4.810 1.00 98.06 73 LEU A C 1
ATOM 577 O O . LEU A 1 73 ? -6.811 6.331 4.465 1.00 98.06 73 LEU A O 1
ATOM 581 N N . ALA A 1 74 ? -5.867 5.093 6.074 1.00 96.56 74 ALA A N 1
ATOM 582 C CA . ALA A 1 74 ? -6.714 5.597 7.151 1.00 96.56 74 ALA A CA 1
ATOM 583 C C . ALA A 1 74 ? -5.917 5.812 8.440 1.00 96.56 74 ALA A C 1
ATOM 585 O O . ALA A 1 74 ? -4.891 5.174 8.676 1.00 96.56 74 ALA A O 1
ATOM 586 N N . LYS A 1 75 ? -6.433 6.676 9.320 1.00 94.88 75 LYS A N 1
ATOM 587 C CA . LYS A 1 75 ? -6.080 6.605 10.742 1.00 94.88 75 LYS A CA 1
ATOM 588 C C . LYS A 1 75 ? -6.761 5.389 11.359 1.00 94.88 75 LYS A C 1
ATOM 590 O O . LYS A 1 75 ? -7.894 5.071 10.987 1.00 94.88 75 LYS A O 1
ATOM 595 N N . VAL A 1 76 ? -6.096 4.741 12.314 1.00 92.50 76 VAL A N 1
ATOM 596 C CA . VAL A 1 76 ? -6.627 3.529 12.954 1.00 92.50 76 VAL A CA 1
ATOM 597 C C . VAL A 1 76 ? -8.022 3.797 13.525 1.00 92.50 76 VAL A C 1
ATOM 599 O O . VAL A 1 76 ? -8.223 4.741 14.291 1.00 92.50 76 VAL A O 1
ATOM 602 N N . GLY A 1 77 ? -8.994 2.979 13.116 1.00 88.12 77 GLY A N 1
ATOM 603 C CA . GLY A 1 77 ? -10.391 3.086 13.556 1.00 88.12 77 GLY A CA 1
ATOM 604 C C . GLY A 1 77 ? -11.185 4.265 12.973 1.00 88.12 77 GLY A C 1
ATOM 605 O O . GLY A 1 77 ? -12.311 4.501 13.404 1.00 88.12 77 GLY A O 1
ATOM 606 N N . GLN A 1 78 ? -10.633 5.009 12.008 1.00 93.12 78 GLN A N 1
ATOM 607 C CA . GLN A 1 78 ? -11.306 6.136 11.348 1.00 93.12 78 GLN A CA 1
ATOM 608 C C . GLN A 1 78 ? -11.642 5.824 9.885 1.00 93.12 78 GLN A C 1
ATOM 610 O O . GLN A 1 78 ? -11.270 4.783 9.344 1.00 93.12 78 GLN A O 1
ATOM 615 N N . THR A 1 79 ? -12.374 6.718 9.227 1.00 90.62 79 THR A N 1
ATOM 616 C CA . THR A 1 79 ? -12.621 6.642 7.782 1.00 90.62 79 THR A CA 1
ATOM 617 C C . THR A 1 79 ? -11.333 6.860 6.984 1.00 90.62 79 THR A C 1
ATOM 619 O O . THR A 1 79 ? -10.398 7.503 7.468 1.00 90.62 79 THR A O 1
ATOM 622 N N . ALA A 1 80 ? -11.291 6.332 5.760 1.00 89.69 80 ALA A N 1
ATOM 623 C CA . ALA A 1 80 ? -10.165 6.527 4.856 1.00 89.69 80 ALA A CA 1
ATOM 624 C C . ALA A 1 80 ? -9.941 8.015 4.551 1.00 89.69 80 ALA A C 1
ATOM 626 O O . ALA A 1 80 ? -10.893 8.771 4.349 1.00 89.69 80 ALA A O 1
ATOM 627 N N . VAL A 1 81 ? -8.673 8.421 4.527 1.00 92.56 81 VAL A N 1
ATOM 628 C CA . VAL A 1 81 ? -8.240 9.758 4.102 1.00 92.56 81 VAL A CA 1
ATOM 629 C C . VAL A 1 81 ? -7.845 9.778 2.627 1.00 92.56 81 VAL A C 1
ATOM 631 O O . VAL A 1 81 ? -7.957 10.815 1.981 1.00 92.56 81 VAL A O 1
ATOM 634 N N . GLU A 1 82 ? -7.425 8.634 2.084 1.00 96.81 82 GLU A N 1
ATOM 635 C CA . GLU A 1 82 ? -7.076 8.458 0.675 1.00 96.81 82 GLU A CA 1
ATOM 636 C C . GLU A 1 82 ? -7.432 7.033 0.234 1.00 96.81 82 GLU A C 1
ATOM 638 O O . GLU A 1 82 ? -7.394 6.102 1.041 1.00 96.81 82 GLU A O 1
ATOM 643 N N . SER A 1 83 ? -7.798 6.856 -1.036 1.00 96.69 83 SER A N 1
ATOM 644 C CA . SER A 1 83 ? -8.145 5.552 -1.607 1.00 96.69 83 SER A CA 1
ATOM 645 C C . SER A 1 83 ? -7.615 5.412 -3.030 1.00 96.69 83 SER A C 1
ATOM 647 O O . SER A 1 83 ? -7.451 6.404 -3.744 1.00 96.69 83 SER A O 1
ATOM 649 N N . HIS A 1 84 ? -7.330 4.178 -3.432 1.00 97.25 84 HIS A N 1
ATOM 650 C CA . HIS A 1 84 ? -6.891 3.830 -4.774 1.00 97.25 84 HIS A CA 1
ATOM 651 C C . HIS A 1 84 ? -7.488 2.485 -5.182 1.00 97.25 84 HIS A C 1
ATOM 653 O O . HIS A 1 84 ? -7.369 1.495 -4.461 1.00 97.25 84 HIS A O 1
ATOM 659 N N . GLN A 1 85 ? -8.137 2.476 -6.341 1.00 97.31 85 GLN A N 1
ATOM 660 C CA . GLN A 1 85 ? -8.691 1.283 -6.958 1.00 97.31 85 GLN A CA 1
ATOM 661 C C . GLN A 1 85 ? -7.679 0.757 -7.973 1.00 97.31 85 GLN A C 1
ATOM 663 O O . GLN A 1 85 ? -7.316 1.482 -8.897 1.00 97.31 85 GLN A O 1
ATOM 668 N N . PHE A 1 86 ? -7.239 -0.485 -7.792 1.00 92.88 86 PHE A N 1
ATOM 669 C CA . PHE A 1 86 ? -6.491 -1.198 -8.820 1.00 92.88 86 PHE A CA 1
ATOM 670 C C . PHE A 1 86 ? -7.441 -1.701 -9.908 1.00 92.88 86 PHE A C 1
ATOM 672 O O . PHE A 1 86 ? -8.582 -2.080 -9.610 1.00 92.88 86 PHE A O 1
ATOM 679 N N . ASP A 1 87 ? -6.941 -1.707 -11.142 1.00 89.62 87 ASP A N 1
ATOM 680 C CA . ASP A 1 87 ? -7.622 -2.272 -12.311 1.00 89.62 87 ASP A CA 1
ATOM 681 C C . ASP A 1 87 ? -7.744 -3.812 -12.248 1.00 89.62 87 ASP A C 1
ATOM 683 O O . ASP A 1 87 ? -6.940 -4.490 -11.549 1.00 89.62 87 ASP A O 1
#